Protein AF-A0A2D8KBU8-F1 (afdb_monomer_lite)

Radius of gyration: 12.42 Å; chains: 1; bounding box: 24×23×32 Å

pLDDT: mean 85.49, std 13.94, range [38.31, 96.88]

Structure (mmCIF, N/CA/C/O backbone):
data_AF-A0A2D8KBU8-F1
#
_entry.id   AF-A0A2D8KBU8-F1
#
loop_
_atom_site.group_PDB
_atom_site.id
_atom_site.type_symbol
_atom_site.label_atom_id
_atom_site.label_alt_id
_atom_site.label_comp_id
_atom_site.label_asym_id
_atom_site.label_entity_id
_atom_site.label_seq_id
_atom_site.pdbx_PDB_ins_code
_atom_site.Cartn_x
_atom_site.Cartn_y
_atom_site.Cartn_z
_atom_site.occupancy
_atom_site.B_iso_or_equiv
_atom_site.auth_seq_id
_atom_site.auth_comp_id
_atom_site.auth_asym_id
_atom_site.auth_atom_id
_atom_site.pdbx_PDB_model_num
ATOM 1 N N . MET A 1 1 ? 0.914 14.054 26.228 1.00 38.31 1 MET A N 1
ATOM 2 C CA . MET A 1 1 ? 1.845 13.939 25.091 1.00 38.31 1 MET A CA 1
ATOM 3 C C . MET A 1 1 ? 1.65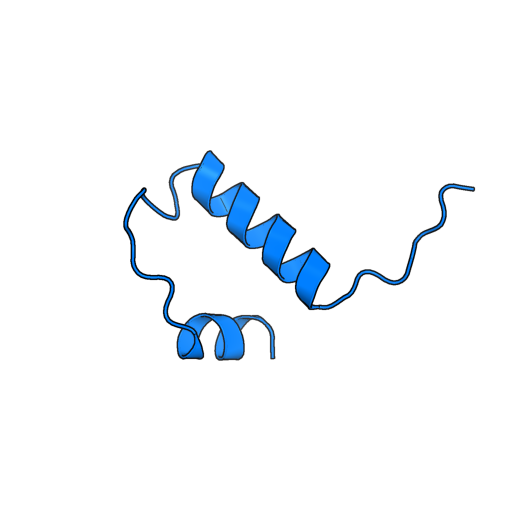2 12.561 24.492 1.00 38.31 1 MET A C 1
ATOM 5 O O . MET A 1 1 ? 2.124 11.585 25.060 1.00 38.31 1 MET A O 1
ATOM 9 N N . THR A 1 2 ? 0.836 12.455 23.445 1.00 47.25 2 THR A N 1
ATOM 10 C CA . THR A 1 2 ? 0.740 11.227 22.651 1.00 47.25 2 THR A CA 1
ATOM 11 C C . THR A 1 2 ? 2.116 10.988 22.063 1.00 47.25 2 THR A C 1
ATOM 13 O O . THR A 1 2 ? 2.648 11.864 21.392 1.00 47.25 2 THR A O 1
ATOM 16 N N . LYS A 1 3 ? 2.725 9.859 22.418 1.00 52.88 3 LYS A N 1
ATOM 17 C CA . LYS A 1 3 ? 4.018 9.432 21.903 1.00 52.88 3 LYS A CA 1
ATOM 18 C C . LYS A 1 3 ? 3.873 9.366 20.381 1.00 52.88 3 LYS A C 1
ATOM 20 O O . LYS A 1 3 ? 3.278 8.414 19.879 1.00 52.88 3 LYS A O 1
ATOM 25 N N . GLU A 1 4 ? 4.335 10.403 19.681 1.00 59.91 4 GLU A N 1
ATOM 26 C CA . GLU A 1 4 ? 4.740 10.321 18.279 1.00 59.91 4 GLU A CA 1
ATOM 27 C C . GLU A 1 4 ? 5.831 9.256 18.266 1.00 59.91 4 GLU A C 1
ATOM 29 O O . GLU A 1 4 ? 7.004 9.502 18.520 1.00 59.91 4 GLU A O 1
ATOM 34 N N . THR A 1 5 ? 5.389 8.009 18.224 1.00 59.47 5 THR A N 1
ATOM 35 C CA . THR A 1 5 ? 6.263 6.857 18.143 1.00 59.47 5 THR A CA 1
ATOM 36 C C . THR A 1 5 ? 6.727 6.921 16.707 1.00 59.47 5 THR A C 1
ATOM 38 O O . THR A 1 5 ? 5.848 6.884 15.849 1.00 59.47 5 THR A O 1
ATOM 41 N N . ASP A 1 6 ? 8.026 7.149 16.482 1.00 67.44 6 ASP A N 1
ATOM 42 C CA . ASP A 1 6 ? 8.640 7.270 15.154 1.00 67.44 6 ASP A CA 1
ATOM 43 C C . ASP A 1 6 ? 7.898 6.377 14.159 1.00 67.44 6 ASP A C 1
ATOM 45 O O . ASP A 1 6 ? 7.979 5.149 14.246 1.00 67.44 6 ASP A O 1
ATOM 49 N N . GLU A 1 7 ? 7.085 6.997 13.299 1.00 81.88 7 GLU A N 1
ATOM 50 C CA . GLU A 1 7 ? 6.250 6.265 12.354 1.00 81.88 7 GLU A CA 1
ATOM 51 C C . GLU A 1 7 ? 7.207 5.500 11.449 1.00 81.88 7 GLU A C 1
ATOM 53 O O . GLU A 1 7 ? 8.010 6.096 10.723 1.00 81.88 7 GLU A O 1
ATOM 58 N N . THR A 1 8 ? 7.176 4.172 11.524 1.00 90.88 8 THR A N 1
ATOM 59 C CA . THR A 1 8 ? 8.047 3.381 10.667 1.00 90.88 8 THR A CA 1
ATOM 60 C C . THR A 1 8 ? 7.565 3.509 9.224 1.00 90.88 8 THR A C 1
ATOM 62 O O . THR A 1 8 ? 6.387 3.756 8.9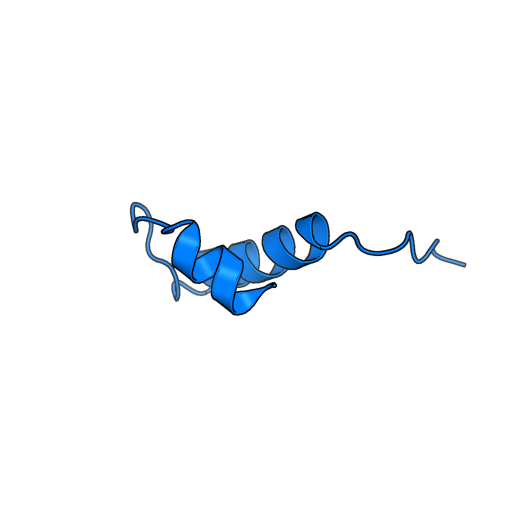52 1.00 90.88 8 THR A O 1
ATOM 65 N N . ILE A 1 9 ? 8.460 3.281 8.261 1.00 90.44 9 ILE A N 1
ATOM 66 C CA . ILE A 1 9 ? 8.070 3.209 6.843 1.00 90.44 9 ILE A CA 1
ATOM 67 C C . ILE A 1 9 ? 6.944 2.176 6.653 1.00 90.44 9 ILE A C 1
ATOM 69 O O . ILE A 1 9 ? 6.014 2.405 5.882 1.00 90.44 9 ILE A O 1
ATOM 73 N N . SER A 1 10 ? 6.975 1.079 7.415 1.00 89.88 10 SER A N 1
ATOM 74 C CA . SER A 1 10 ? 5.926 0.058 7.423 1.00 89.88 10 SER A CA 1
ATOM 75 C C . SER A 1 10 ? 4.577 0.592 7.907 1.00 89.88 10 SER A C 1
ATOM 77 O O . SER A 1 10 ? 3.558 0.291 7.286 1.00 89.88 10 SER A O 1
ATOM 79 N N . ASP A 1 11 ? 4.557 1.403 8.969 1.00 92.69 11 ASP A N 1
ATOM 80 C CA . ASP A 1 11 ? 3.324 2.006 9.495 1.00 92.69 11 ASP A CA 1
ATOM 81 C C . ASP A 1 11 ? 2.703 2.961 8.470 1.00 92.69 11 ASP A C 1
ATOM 83 O O . ASP A 1 11 ? 1.501 2.895 8.187 1.00 92.69 11 ASP A O 1
ATOM 87 N N . ARG A 1 12 ? 3.544 3.775 7.820 1.00 91.12 12 ARG A N 1
ATOM 88 C CA . ARG A 1 12 ? 3.119 4.673 6.743 1.00 91.12 12 ARG A CA 1
ATOM 89 C C . ARG A 1 12 ? 2.538 3.901 5.553 1.00 91.12 12 ARG A C 1
ATOM 91 O O . ARG A 1 12 ? 1.476 4.269 5.043 1.00 91.12 12 ARG A O 1
ATOM 98 N N . ILE A 1 13 ? 3.210 2.832 5.110 1.00 92.81 13 ILE A N 1
ATOM 99 C CA . ILE A 1 13 ? 2.723 1.964 4.024 1.00 92.81 13 ILE A CA 1
ATOM 100 C C . ILE A 1 13 ? 1.362 1.374 4.399 1.00 92.81 13 ILE A C 1
ATOM 102 O O . ILE A 1 13 ? 0.424 1.437 3.602 1.00 92.81 13 ILE A O 1
ATOM 106 N N . ALA A 1 14 ? 1.230 0.833 5.612 1.00 92.75 14 ALA A N 1
ATOM 107 C CA . ALA A 1 14 ? -0.004 0.208 6.073 1.00 92.75 14 ALA A CA 1
ATOM 108 C C . ALA A 1 14 ? -1.182 1.190 6.046 1.00 92.75 14 ALA A C 1
ATOM 110 O O . ALA A 1 14 ? -2.247 0.859 5.521 1.00 92.75 14 ALA A O 1
ATOM 111 N N . ARG A 1 15 ? -0.977 2.416 6.539 1.00 94.31 15 ARG A N 1
ATOM 112 C CA . ARG A 1 15 ? -2.003 3.463 6.552 1.00 94.31 15 ARG A CA 1
ATOM 113 C C . ARG A 1 15 ? -2.460 3.846 5.143 1.00 94.31 15 ARG A C 1
ATOM 115 O O . ARG A 1 15 ? -3.657 3.859 4.872 1.00 94.31 15 ARG A O 1
ATOM 122 N N . ILE A 1 16 ? -1.523 4.101 4.229 1.00 94.19 16 ILE A N 1
ATOM 123 C CA . ILE A 1 16 ? -1.862 4.506 2.855 1.00 94.19 16 ILE A CA 1
ATOM 124 C C . ILE A 1 16 ? -2.557 3.373 2.092 1.00 94.19 16 ILE A C 1
ATOM 126 O O . ILE A 1 16 ? -3.529 3.611 1.370 1.00 94.19 16 ILE A O 1
ATOM 130 N N . LEU A 1 17 ? -2.097 2.129 2.253 1.00 93.31 17 LEU A N 1
ATOM 131 C CA . LEU A 1 17 ? -2.755 0.982 1.632 1.00 93.31 17 LEU A CA 1
ATOM 132 C C . LEU A 1 17 ? -4.165 0.764 2.192 1.00 93.31 17 LEU A C 1
ATOM 134 O O . LEU A 1 17 ? -5.077 0.483 1.414 1.00 93.31 17 LEU A O 1
ATOM 138 N N . ALA A 1 18 ? -4.368 0.944 3.500 1.00 94.75 18 ALA A N 1
ATOM 139 C CA . ALA A 1 18 ? -5.688 0.856 4.117 1.00 94.75 18 ALA A CA 1
ATOM 140 C C . ALA A 1 18 ? -6.656 1.895 3.531 1.00 94.75 18 ALA A C 1
ATOM 142 O O . ALA A 1 18 ? -7.740 1.523 3.074 1.00 94.75 18 ALA A O 1
ATOM 143 N N . ASP A 1 19 ? -6.242 3.162 3.444 1.00 95.81 19 ASP A N 1
ATOM 144 C CA . ASP A 1 19 ? -7.061 4.238 2.870 1.00 95.81 19 ASP A CA 1
ATOM 145 C C . ASP A 1 19 ? -7.457 3.939 1.414 1.00 95.81 19 ASP A C 1
ATOM 147 O O . ASP A 1 19 ? -8.603 4.145 1.001 1.00 95.81 19 ASP A O 1
ATOM 151 N N . ARG A 1 20 ? -6.535 3.380 0.623 1.00 95.31 20 ARG A N 1
ATOM 152 C CA . ARG A 1 20 ? -6.792 2.997 -0.775 1.00 95.31 20 ARG A CA 1
ATOM 153 C C . ARG A 1 20 ? -7.747 1.818 -0.917 1.0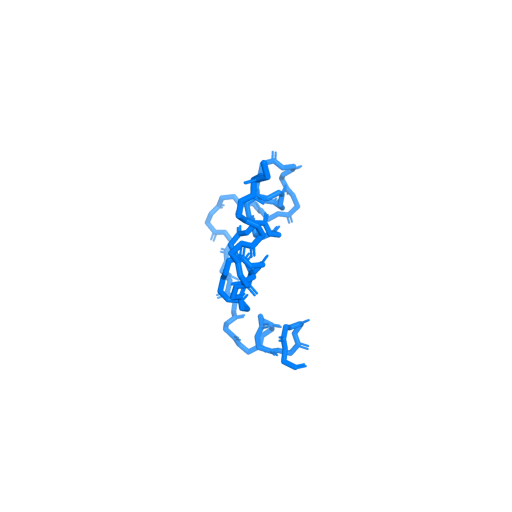0 95.31 20 ARG A C 1
ATOM 155 O O . ARG A 1 20 ? -8.517 1.780 -1.873 1.00 95.31 20 ARG A O 1
ATOM 162 N N . ILE A 1 21 ? -7.707 0.858 0.000 1.00 95.31 21 ILE A N 1
ATOM 163 C CA . ILE A 1 21 ? -8.641 -0.274 0.001 1.00 95.31 21 ILE A CA 1
ATOM 164 C C . ILE A 1 21 ? -10.041 0.207 0.402 1.00 95.31 21 ILE A C 1
ATOM 166 O O . ILE A 1 21 ? -11.010 -0.104 -0.286 1.00 95.31 21 ILE A O 1
ATOM 170 N N . ILE A 1 22 ? -10.147 1.006 1.469 1.00 95.62 22 ILE A N 1
ATOM 171 C CA . ILE A 1 22 ? -11.427 1.516 1.991 1.00 95.62 22 ILE A CA 1
ATOM 172 C C . ILE A 1 22 ? -12.119 2.428 0.970 1.00 95.62 22 ILE A C 1
ATOM 174 O O . ILE A 1 22 ? -13.322 2.309 0.752 1.00 95.62 22 ILE A O 1
ATOM 178 N N . SER A 1 23 ? -11.361 3.304 0.306 1.00 96.88 23 SER A N 1
ATOM 179 C CA . SER A 1 23 ? -11.882 4.170 -0.764 1.00 96.88 23 SER A CA 1
ATOM 180 C C . SER A 1 23 ? -12.185 3.430 -2.074 1.00 96.88 23 SER A C 1
ATOM 182 O O . SER A 1 23 ? -12.815 3.994 -2.966 1.00 96.88 23 SER A O 1
ATOM 184 N N . GLY A 1 24 ? -11.737 2.177 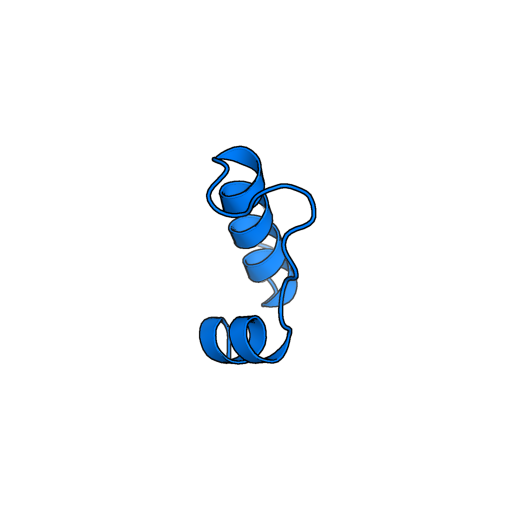-2.215 1.00 95.19 24 GLY A N 1
ATOM 185 C CA . GLY A 1 24 ? -11.897 1.377 -3.429 1.00 95.19 24 GLY A CA 1
ATOM 186 C C . GLY A 1 24 ? -10.892 1.688 -4.543 1.00 95.19 24 GLY A C 1
ATOM 187 O O . GLY A 1 24 ? -10.989 1.096 -5.620 1.00 95.19 24 GLY A O 1
ATOM 188 N N . ALA A 1 25 ? -9.907 2.562 -4.299 1.00 95.12 25 ALA A N 1
ATOM 189 C CA . ALA A 1 25 ? -8.799 2.815 -5.223 1.00 95.12 25 ALA A CA 1
ATOM 190 C C . ALA A 1 25 ? -7.976 1.541 -5.497 1.00 95.12 25 ALA A C 1
ATOM 192 O O . ALA A 1 25 ? -7.511 1.321 -6.615 1.00 95.12 25 ALA A O 1
ATOM 193 N N . ILE A 1 26 ? -7.848 0.668 -4.493 1.00 93.88 26 ILE A N 1
ATOM 194 C CA . ILE A 1 26 ? -7.380 -0.712 -4.648 1.00 93.88 26 ILE A CA 1
ATOM 195 C C . ILE A 1 26 ? -8.583 -1.631 -4.460 1.00 93.88 26 ILE A C 1
ATOM 197 O O . ILE A 1 26 ? -9.132 -1.747 -3.366 1.00 93.88 26 ILE A O 1
ATOM 201 N N . ARG A 1 27 ? -8.997 -2.309 -5.535 1.00 93.31 27 ARG A N 1
ATOM 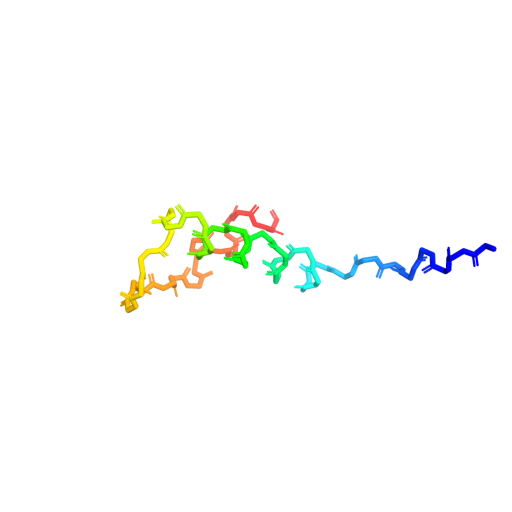202 C CA . ARG A 1 27 ? -10.121 -3.249 -5.463 1.00 93.31 27 ARG A CA 1
ATOM 203 C C . ARG A 1 27 ? -9.738 -4.534 -4.720 1.00 93.31 27 ARG A C 1
ATOM 205 O O . ARG A 1 27 ? -8.590 -4.974 -4.820 1.00 93.31 27 ARG A O 1
ATOM 212 N N . PRO A 1 28 ? -10.699 -5.199 -4.055 1.00 88.19 28 PRO A N 1
ATOM 213 C CA . PRO A 1 28 ? -10.484 -6.533 -3.507 1.00 88.19 28 PRO A CA 1
ATOM 214 C C . PRO A 1 28 ? -9.917 -7.493 -4.562 1.00 88.19 28 PRO A C 1
ATOM 216 O O . PRO A 1 28 ? -10.382 -7.523 -5.702 1.00 88.19 28 PRO A O 1
ATOM 219 N N . GLY A 1 29 ? -8.890 -8.258 -4.189 1.00 88.75 29 GLY A N 1
ATOM 220 C CA . GLY A 1 29 ? -8.210 -9.196 -5.090 1.00 88.75 29 GLY A CA 1
ATOM 221 C C . GLY A 1 29 ? -7.241 -8.556 -6.093 1.00 88.75 29 GLY A C 1
ATOM 222 O O . GLY A 1 29 ? -6.602 -9.282 -6.857 1.00 88.75 29 GLY A O 1
ATOM 223 N N . ALA A 1 30 ? -7.087 -7.227 -6.098 1.00 92.19 30 ALA A N 1
ATOM 224 C CA . ALA A 1 30 ? -6.044 -6.575 -6.881 1.00 92.19 30 ALA A CA 1
ATOM 2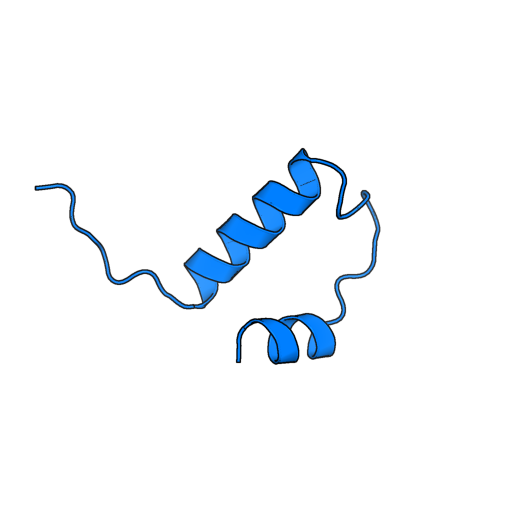25 C C . ALA A 1 30 ? -4.657 -7.018 -6.390 1.00 92.19 30 ALA A C 1
ATOM 227 O O . ALA A 1 30 ? -4.376 -7.045 -5.191 1.00 92.19 30 ALA A O 1
ATOM 228 N N . ARG A 1 31 ? -3.768 -7.366 -7.326 1.00 90.38 31 ARG A N 1
ATOM 229 C CA . ARG A 1 31 ? -2.391 -7.736 -6.989 1.00 90.38 31 ARG A CA 1
ATOM 230 C C . ARG A 1 31 ? -1.595 -6.485 -6.623 1.00 90.38 31 ARG A C 1
ATOM 232 O O . ARG A 1 31 ? -1.285 -5.676 -7.493 1.00 90.38 31 ARG A O 1
ATOM 239 N N . LEU A 1 32 ? -1.218 -6.369 -5.354 1.00 88.31 32 LEU A N 1
ATOM 240 C CA . LEU A 1 32 ? -0.216 -5.412 -4.885 1.00 88.31 32 LEU A CA 1
ATOM 241 C C . LEU A 1 32 ? 1.169 -5.912 -5.300 1.00 88.31 32 LEU A C 1
ATOM 243 O O . LEU A 1 32 ? 1.694 -6.866 -4.728 1.00 88.31 32 LEU A O 1
ATOM 247 N N . ARG A 1 33 ? 1.737 -5.318 -6.353 1.00 89.81 33 ARG A N 1
ATOM 248 C CA . ARG A 1 33 ? 3.080 -5.681 -6.812 1.00 89.81 33 ARG A CA 1
ATOM 249 C C . ARG A 1 33 ? 4.126 -4.988 -5.936 1.00 89.81 33 ARG A C 1
ATOM 251 O O . ARG A 1 33 ? 4.098 -3.769 -5.784 1.00 89.81 33 ARG A O 1
ATOM 258 N N . GLN A 1 34 ? 5.027 -5.776 -5.355 1.00 85.38 34 GLN A N 1
ATOM 259 C CA . GLN A 1 34 ? 6.007 -5.307 -4.371 1.00 85.38 34 GLN A CA 1
ATOM 260 C C . GLN A 1 34 ? 7.003 -4.292 -4.948 1.00 85.38 34 GLN A C 1
ATOM 262 O O . GLN A 1 34 ? 7.420 -3.388 -4.238 1.00 85.38 34 GLN A O 1
ATOM 267 N N . ASP A 1 35 ? 7.350 -4.402 -6.228 1.00 89.69 35 ASP A N 1
ATOM 268 C CA . ASP A 1 35 ? 8.203 -3.445 -6.940 1.00 89.69 35 ASP A CA 1
ATOM 269 C C . ASP A 1 35 ? 7.555 -2.060 -7.063 1.00 89.69 35 ASP A C 1
ATOM 271 O O . ASP A 1 35 ? 8.231 -1.055 -6.878 1.00 89.69 35 ASP A O 1
ATOM 275 N N . HIS A 1 36 ? 6.242 -1.996 -7.304 1.00 87.31 36 HIS A N 1
ATOM 276 C CA . HIS A 1 36 ? 5.510 -0.726 -7.317 1.00 87.31 36 HIS A CA 1
ATOM 277 C C . HIS A 1 36 ? 5.497 -0.100 -5.919 1.00 87.31 36 HIS A C 1
ATOM 279 O O . HIS A 1 36 ? 5.820 1.072 -5.772 1.00 87.31 36 HIS A O 1
ATOM 285 N N . VAL A 1 37 ? 5.183 -0.887 -4.884 1.00 87.88 37 VAL A N 1
ATOM 286 C CA . VAL A 1 37 ? 5.197 -0.396 -3.496 1.00 87.88 37 VAL A CA 1
ATOM 287 C C . VAL A 1 37 ? 6.606 0.071 -3.107 1.00 87.88 37 VAL A C 1
ATOM 289 O O . VAL A 1 37 ? 6.760 1.145 -2.544 1.00 87.88 37 VAL A O 1
ATOM 292 N N . ALA A 1 38 ? 7.656 -0.666 -3.469 1.00 87.12 38 ALA A N 1
ATOM 293 C CA . ALA A 1 38 ? 9.032 -0.245 -3.210 1.00 87.12 38 ALA A CA 1
ATOM 294 C C . ALA A 1 38 ? 9.399 1.064 -3.933 1.00 87.12 38 ALA A C 1
ATOM 296 O O . ALA A 1 38 ? 10.075 1.897 -3.347 1.00 87.12 38 ALA A O 1
ATOM 297 N N . ALA A 1 39 ? 8.933 1.272 -5.168 1.00 89.12 39 ALA A N 1
ATOM 298 C CA . ALA A 1 39 ? 9.158 2.518 -5.904 1.00 89.12 39 ALA A CA 1
ATOM 299 C C . ALA A 1 39 ? 8.372 3.715 -5.336 1.00 89.12 39 ALA A C 1
ATOM 301 O O . ALA A 1 39 ? 8.783 4.856 -5.513 1.00 89.12 39 ALA A O 1
ATOM 302 N N . GLU A 1 40 ? 7.232 3.469 -4.688 1.00 87.06 40 GLU A N 1
ATOM 303 C CA . GLU A 1 40 ? 6.387 4.521 -4.115 1.00 87.06 40 GLU A CA 1
ATOM 304 C C . GLU A 1 40 ? 6.867 4.989 -2.730 1.00 87.06 40 GLU A C 1
ATOM 306 O O . GLU A 1 40 ? 6.674 6.149 -2.366 1.00 87.06 40 GLU A O 1
ATOM 311 N N . PHE A 1 41 ? 7.480 4.091 -1.955 1.00 86.06 41 PHE A N 1
ATOM 312 C CA . PHE A 1 41 ? 7.836 4.324 -0.550 1.00 86.06 41 PHE A CA 1
ATOM 313 C C . PHE A 1 41 ? 9.347 4.251 -0.253 1.00 86.06 41 PHE A C 1
ATOM 315 O O . PHE A 1 41 ? 9.723 4.353 0.916 1.00 86.06 41 PHE A O 1
ATOM 322 N N . GLY A 1 42 ? 10.184 4.042 -1.276 1.00 72.69 42 GLY A N 1
ATOM 323 C CA . GLY A 1 42 ? 11.650 3.975 -1.204 1.00 72.69 42 GLY A CA 1
ATOM 324 C C . GLY A 1 42 ? 12.341 5.304 -1.469 1.00 72.69 42 GLY A C 1
ATOM 325 O O . GLY A 1 42 ? 11.894 6.030 -2.384 1.00 72.69 42 GLY A O 1
#

Secondary structure (DSSP, 8-state):
--------HHHHHHHHHHHHHHTTSS-TT----HHHHHHHH-

Sequence (42 aa):
MTKETDETISDRIARILADRIISGAIRPGARLRQDHVAAEFG

Foldseek 3Di:
DPPPPPCDLVNVLVVVVVVCDVVCVPPPPRDDDVVVSVVVSD